Protein AF-A0AAD5LYF3-F1 (afdb_monomer_lite)

Organism: Parelaphostrongylus tenuis (NCBI:txid148309)

Foldseek 3Di:
DVVVVVVVVVVVCVVCVPVVVVVVVVVVVVVVVVCVPDDDDPDPCVVVDPCPDPVNVVVVVVCVVVVHPDDDDDDDDDDADPVNDDCPDPVNVVVVVVVVVVVVVVVVVVVVVVVVVD

Structure (mmCIF, N/CA/C/O backbone):
data_AF-A0AAD5LYF3-F1
#
_entry.id   AF-A0AAD5LYF3-F1
#
loop_
_atom_site.group_PDB
_atom_site.id
_atom_site.type_symbol
_atom_site.label_atom_id
_atom_site.label_alt_id
_atom_site.label_comp_id
_atom_site.label_asym_id
_atom_site.label_entity_id
_atom_site.label_seq_id
_atom_site.pdbx_PDB_ins_code
_atom_site.Cartn_x
_atom_site.Cartn_y
_atom_site.Cartn_z
_atom_site.occupancy
_atom_site.B_iso_or_equiv
_atom_site.auth_seq_id
_atom_site.auth_comp_id
_atom_site.auth_asym_id
_atom_site.auth_atom_id
_atom_site.pdbx_PDB_model_num
ATOM 1 N N . MET A 1 1 ? 9.803 -5.269 -47.826 1.00 72.12 1 MET A N 1
ATOM 2 C CA . MET A 1 1 ? 10.227 -4.329 -46.758 1.00 72.12 1 MET A CA 1
ATOM 3 C C . MET A 1 1 ? 10.424 -5.046 -45.430 1.00 72.12 1 MET A C 1
ATOM 5 O O . MET A 1 1 ? 11.556 -5.115 -44.981 1.00 72.12 1 MET A O 1
ATOM 9 N N . TRP A 1 2 ? 9.379 -5.605 -44.808 1.00 82.94 2 TRP A N 1
ATOM 10 C CA . TRP A 1 2 ? 9.535 -6.361 -43.552 1.00 82.94 2 TRP A CA 1
ATOM 11 C C . TRP A 1 2 ? 10.316 -7.669 -43.727 1.00 82.94 2 TRP A C 1
ATOM 13 O O . TRP A 1 2 ? 11.153 -7.989 -42.888 1.00 82.94 2 TRP A O 1
ATOM 23 N N . ASP A 1 3 ? 10.125 -8.363 -44.850 1.00 90.75 3 ASP A N 1
ATOM 24 C CA . ASP A 1 3 ? 10.869 -9.591 -45.164 1.00 90.75 3 ASP A CA 1
ATOM 25 C C . ASP A 1 3 ? 12.372 -9.330 -45.328 1.00 90.75 3 ASP A C 1
ATOM 27 O O . ASP A 1 3 ? 13.199 -10.096 -44.837 1.00 90.75 3 ASP A O 1
ATOM 31 N N . ASP A 1 4 ? 12.733 -8.198 -45.939 1.00 92.06 4 ASP A N 1
ATOM 32 C CA . ASP A 1 4 ? 14.126 -7.789 -46.141 1.00 92.06 4 ASP A CA 1
ATOM 33 C C . ASP A 1 4 ? 14.815 -7.459 -44.808 1.00 92.06 4 ASP A C 1
ATOM 35 O O . ASP A 1 4 ? 15.959 -7.856 -44.574 1.00 92.06 4 ASP A O 1
ATOM 39 N N . VAL A 1 5 ? 14.096 -6.782 -43.905 1.00 92.00 5 VAL A N 1
ATOM 40 C CA . VAL A 1 5 ? 14.571 -6.448 -42.553 1.00 92.00 5 VAL A CA 1
ATOM 41 C C . VAL A 1 5 ? 14.750 -7.713 -41.712 1.00 92.00 5 VAL A C 1
ATOM 43 O O . VAL A 1 5 ? 15.808 -7.909 -41.114 1.00 92.00 5 VAL A O 1
ATOM 46 N N . SER A 1 6 ? 13.76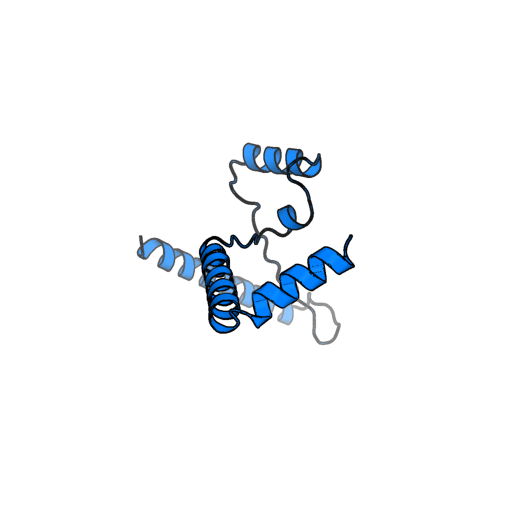7 -8.613 -41.708 1.00 91.88 6 SER A N 1
ATOM 47 C CA . SER A 1 6 ? 13.853 -9.888 -40.990 1.00 91.88 6 SER A CA 1
ATOM 48 C C . SER A 1 6 ? 14.979 -10.774 -41.528 1.00 91.88 6 SER A C 1
ATOM 50 O O . SER A 1 6 ? 15.745 -11.341 -40.748 1.00 91.88 6 SER A O 1
ATOM 52 N N . ALA A 1 7 ? 15.152 -10.845 -42.853 1.00 92.50 7 ALA A N 1
ATOM 53 C CA . ALA A 1 7 ? 16.235 -11.600 -43.482 1.00 92.50 7 ALA A CA 1
ATOM 54 C C . ALA A 1 7 ? 17.623 -11.017 -43.1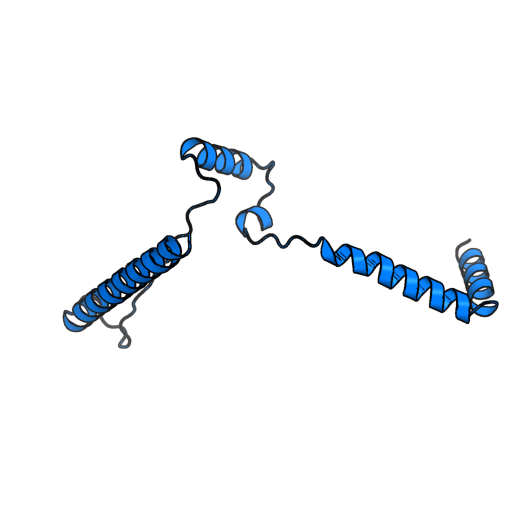73 1.00 92.50 7 ALA A C 1
ATOM 56 O O . ALA A 1 7 ? 18.609 -11.759 -43.12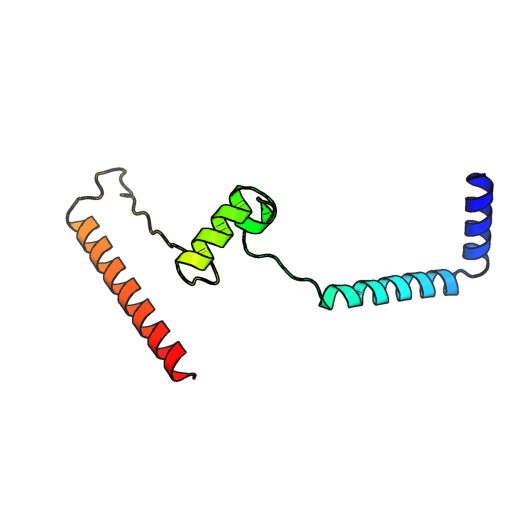0 1.00 92.50 7 ALA A O 1
ATOM 57 N N . PHE A 1 8 ? 17.721 -9.701 -42.978 1.00 92.56 8 PHE A N 1
ATOM 58 C CA . PHE A 1 8 ? 18.942 -9.044 -42.522 1.00 92.56 8 PHE A CA 1
ATOM 59 C C . PHE A 1 8 ? 19.245 -9.378 -41.054 1.00 92.56 8 PHE A C 1
ATOM 61 O O . PHE A 1 8 ? 20.349 -9.831 -40.752 1.00 92.56 8 PHE A O 1
ATOM 68 N N . ILE A 1 9 ? 18.263 -9.246 -40.157 1.00 90.56 9 ILE A N 1
ATOM 69 C CA . ILE A 1 9 ? 18.412 -9.572 -38.728 1.00 90.56 9 ILE A CA 1
ATOM 70 C C . ILE A 1 9 ? 18.801 -11.044 -38.547 1.00 90.56 9 ILE A C 1
ATOM 72 O O . ILE A 1 9 ? 19.754 -11.342 -37.829 1.00 90.56 9 ILE A O 1
ATOM 76 N N . ALA A 1 10 ? 18.128 -11.960 -39.250 1.00 90.88 10 ALA A N 1
ATOM 77 C CA . ALA A 1 10 ? 18.430 -13.388 -39.199 1.00 90.88 10 ALA A CA 1
ATOM 78 C C . ALA A 1 10 ? 19.880 -13.682 -39.609 1.00 90.88 10 ALA A C 1
ATOM 80 O O . ALA A 1 10 ? 20.560 -14.446 -38.929 1.00 90.88 10 ALA A O 1
ATOM 81 N N . ARG A 1 11 ? 20.383 -13.023 -40.665 1.00 92.56 11 ARG A N 1
ATOM 82 C CA . ARG A 1 11 ? 21.784 -13.147 -41.101 1.00 92.56 11 ARG A CA 1
ATOM 83 C C . ARG A 1 11 ? 22.776 -12.621 -40.065 1.00 92.56 11 ARG A C 1
ATOM 85 O O . ARG A 1 11 ? 23.839 -13.213 -39.893 1.00 92.56 11 ARG A O 1
ATOM 92 N N . VAL A 1 12 ? 22.452 -11.524 -39.383 1.00 90.81 12 VAL A N 1
ATOM 93 C CA . VAL A 1 12 ? 23.302 -10.954 -38.324 1.00 90.81 12 VAL A CA 1
ATOM 94 C C . VAL A 1 12 ? 23.367 -11.896 -37.121 1.00 90.81 12 VAL A C 1
ATOM 96 O O . VAL A 1 12 ? 24.462 -12.219 -36.659 1.00 90.81 12 VAL A O 1
ATOM 99 N N . VAL A 1 13 ? 22.216 -12.398 -36.670 1.00 93.50 13 VAL A N 1
ATOM 100 C CA . VAL A 1 13 ? 22.119 -13.327 -35.535 1.00 93.50 13 VAL A CA 1
ATOM 101 C C . VAL A 1 13 ? 22.797 -14.661 -35.850 1.00 93.50 13 VAL A C 1
ATOM 103 O O . VAL A 1 13 ? 23.553 -15.174 -35.030 1.00 93.50 13 VAL A O 1
ATOM 106 N N . SER A 1 14 ? 22.598 -15.210 -37.054 1.00 92.44 14 SER A N 1
ATOM 107 C CA . SER A 1 14 ? 23.213 -16.481 -37.450 1.00 92.44 14 SER A CA 1
ATOM 108 C C . SER A 1 14 ? 24.726 -16.377 -37.645 1.00 92.44 14 SER A C 1
ATOM 110 O O . SER A 1 14 ? 25.434 -17.363 -37.461 1.00 92.44 14 SER A O 1
ATOM 112 N N . ARG A 1 15 ? 25.242 -15.201 -38.034 1.00 94.88 15 ARG A N 1
ATOM 113 C CA . ARG A 1 15 ? 26.683 -14.980 -38.227 1.00 94.88 15 ARG A CA 1
ATOM 114 C C . ARG A 1 15 ? 27.432 -14.796 -36.907 1.00 94.88 15 ARG A C 1
ATOM 116 O O . ARG A 1 15 ? 28.600 -15.165 -36.835 1.00 94.88 15 ARG A O 1
ATOM 123 N N . PHE A 1 16 ? 26.776 -14.259 -35.876 1.00 93.31 16 PHE A N 1
ATOM 124 C CA . PHE A 1 16 ? 27.390 -13.994 -34.571 1.00 93.31 16 PHE A CA 1
ATOM 125 C C . PHE A 1 16 ? 26.501 -14.435 -33.390 1.00 93.31 16 PHE A C 1
ATOM 127 O O . PHE A 1 16 ? 26.161 -13.613 -32.536 1.00 93.31 16 PHE A O 1
ATOM 134 N N . PRO A 1 17 ? 26.160 -15.733 -33.278 1.00 91.25 17 PRO A N 1
ATOM 135 C CA . PRO A 1 17 ? 25.155 -16.205 -32.323 1.00 91.25 17 PRO A CA 1
ATOM 136 C C . PRO A 1 17 ? 25.530 -15.926 -30.862 1.00 91.25 17 PRO A C 1
ATOM 138 O O . PRO A 1 17 ? 24.695 -15.470 -30.084 1.00 91.25 17 PRO A O 1
ATOM 141 N N . GLY A 1 18 ? 26.799 -16.129 -30.489 1.00 94.00 18 GLY A N 1
ATOM 142 C CA . GLY A 1 18 ? 27.265 -15.875 -29.123 1.00 94.00 18 GLY A CA 1
ATOM 143 C C . GLY A 1 18 ? 27.188 -14.397 -28.726 1.00 94.00 18 GLY A C 1
ATOM 144 O O . GLY A 1 18 ? 26.757 -14.080 -27.619 1.00 94.00 18 GLY A O 1
ATOM 145 N N . LEU A 1 19 ? 27.552 -13.485 -29.637 1.00 92.94 19 LEU A N 1
ATOM 146 C CA . LEU A 1 19 ? 27.488 -12.041 -29.385 1.00 92.94 19 LEU A CA 1
ATOM 147 C C . LEU A 1 19 ? 26.041 -11.565 -29.268 1.00 92.94 19 LEU A C 1
ATOM 149 O O . LEU A 1 19 ? 25.737 -10.808 -28.353 1.00 92.94 19 LEU A O 1
ATOM 153 N N . SER A 1 20 ? 25.146 -12.039 -30.141 1.00 92.50 20 SER A N 1
ATOM 154 C CA . SER A 1 20 ? 23.722 -11.704 -30.068 1.00 92.50 20 SER A CA 1
ATOM 155 C C . SER A 1 20 ? 23.114 -12.110 -28.724 1.00 92.50 20 SER A C 1
ATOM 157 O O . SER A 1 20 ? 22.488 -11.278 -28.076 1.00 92.50 20 SER A O 1
ATOM 159 N N . ILE A 1 21 ? 23.371 -13.338 -28.257 1.00 93.62 21 ILE A N 1
ATOM 160 C CA . ILE A 1 21 ? 22.884 -13.812 -26.949 1.00 93.62 21 ILE A CA 1
ATOM 161 C C . ILE A 1 21 ? 23.482 -12.985 -25.806 1.00 93.62 21 ILE A C 1
ATOM 163 O O . ILE A 1 21 ? 22.764 -12.577 -24.894 1.00 93.62 21 ILE A O 1
ATOM 167 N N . SER A 1 22 ? 24.787 -12.711 -25.861 1.00 95.81 22 SER A N 1
ATOM 168 C CA . SER A 1 22 ? 25.489 -11.978 -24.802 1.00 95.81 22 SER A CA 1
ATOM 169 C C . SER A 1 22 ? 24.981 -10.544 -24.679 1.00 95.81 22 SER A C 1
ATOM 171 O O . S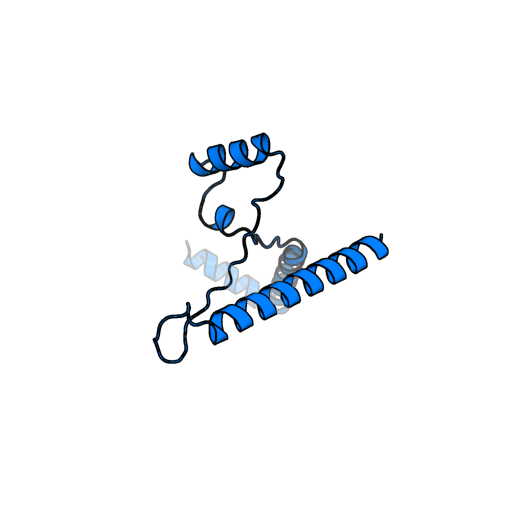ER A 1 22 ? 24.737 -10.074 -23.571 1.00 95.81 22 SER A O 1
ATOM 173 N N . ILE A 1 23 ? 24.763 -9.866 -25.810 1.00 95.69 23 ILE A N 1
ATOM 174 C CA . ILE A 1 23 ? 24.193 -8.518 -25.846 1.00 95.69 23 ILE A CA 1
ATOM 175 C C . ILE A 1 23 ? 22.767 -8.541 -25.303 1.00 95.69 23 ILE A C 1
ATOM 177 O O . ILE A 1 23 ? 22.459 -7.733 -24.437 1.00 95.69 23 ILE A O 1
ATOM 181 N N . SER A 1 24 ? 21.918 -9.480 -25.733 1.00 95.00 24 SER A N 1
ATOM 182 C CA . SER A 1 24 ? 20.549 -9.585 -25.217 1.00 95.00 24 SER A CA 1
ATOM 183 C C . SER A 1 24 ? 20.515 -9.801 -23.703 1.00 95.00 24 SER A C 1
ATOM 185 O O . SER A 1 24 ? 19.788 -9.095 -23.008 1.00 95.00 24 SER A O 1
ATOM 187 N N . LEU A 1 25 ? 21.336 -10.714 -23.175 1.00 96.50 25 LEU A N 1
ATOM 188 C CA . LEU A 1 25 ? 21.448 -10.951 -21.733 1.00 96.50 25 LEU A CA 1
ATOM 189 C C . LEU A 1 25 ? 21.944 -9.710 -20.992 1.00 96.50 25 LEU A C 1
ATOM 191 O O . LEU A 1 25 ? 21.379 -9.336 -19.967 1.00 96.50 25 LEU A O 1
ATOM 195 N N . PHE A 1 26 ? 22.971 -9.049 -21.522 1.00 97.00 26 PHE A N 1
ATOM 196 C CA . PHE A 1 26 ? 23.514 -7.833 -20.933 1.00 97.00 26 PHE A CA 1
ATOM 197 C C . PHE A 1 26 ? 22.480 -6.701 -20.919 1.00 97.00 26 PHE A C 1
ATOM 199 O O . PHE A 1 26 ? 22.306 -6.038 -19.900 1.00 97.00 26 PHE A O 1
ATOM 206 N N . THR A 1 27 ? 21.729 -6.524 -22.007 1.00 95.88 27 THR A N 1
ATOM 207 C CA . THR A 1 27 ? 20.616 -5.574 -22.079 1.00 95.88 27 THR A CA 1
ATOM 208 C C . THR A 1 27 ? 19.540 -5.913 -21.048 1.00 95.88 27 THR A C 1
ATOM 210 O O . THR A 1 27 ? 19.126 -5.028 -20.305 1.00 95.88 27 THR A O 1
ATOM 213 N N . CYS A 1 28 ? 19.138 -7.180 -20.918 1.00 96.25 28 CYS A N 1
ATOM 214 C CA . CYS A 1 28 ? 18.189 -7.599 -19.885 1.00 96.25 28 CYS A CA 1
ATOM 215 C C . CYS A 1 28 ? 18.690 -7.286 -18.467 1.00 96.25 28 CYS A C 1
ATOM 217 O O . CYS A 1 28 ? 17.919 -6.777 -17.657 1.00 96.25 28 CYS A O 1
ATOM 219 N N . LEU A 1 29 ? 19.968 -7.536 -18.168 1.00 95.62 29 LEU A N 1
ATOM 220 C CA . LEU A 1 29 ? 20.561 -7.225 -16.863 1.00 95.62 29 LEU A CA 1
ATOM 221 C C . LEU A 1 29 ? 20.598 -5.718 -16.589 1.00 95.62 29 LEU A C 1
ATOM 223 O O . LEU A 1 29 ? 20.241 -5.290 -15.493 1.00 95.62 29 LEU A O 1
ATOM 227 N N . LEU A 1 30 ? 20.973 -4.910 -17.584 1.00 95.50 30 LEU A N 1
ATOM 228 C CA . LEU A 1 30 ? 20.961 -3.452 -17.467 1.00 95.50 30 LEU A CA 1
ATOM 229 C C . LEU A 1 30 ? 19.552 -2.911 -17.204 1.00 95.50 30 LEU A C 1
ATOM 231 O O . LEU A 1 30 ? 19.377 -2.088 -16.308 1.00 95.50 30 LEU A O 1
ATOM 235 N N . LEU A 1 31 ? 18.537 -3.389 -17.932 1.00 94.50 31 LEU A N 1
ATOM 236 C CA . LEU A 1 31 ? 17.148 -2.999 -17.670 1.00 94.50 31 LEU A CA 1
ATOM 237 C C . LEU A 1 31 ? 16.674 -3.504 -16.301 1.00 94.50 31 LEU A C 1
ATOM 239 O O . LEU A 1 31 ? 15.963 -2.788 -15.598 1.00 94.50 31 LEU A O 1
ATOM 243 N N . SER A 1 32 ? 17.109 -4.698 -15.889 1.00 94.88 32 SER A N 1
ATOM 244 C CA . SER A 1 32 ? 16.790 -5.250 -14.574 1.00 94.88 32 SER A CA 1
ATOM 245 C C . SER A 1 32 ? 17.373 -4.421 -13.430 1.00 94.88 32 SER A C 1
ATOM 247 O O . SER A 1 32 ? 16.762 -4.362 -12.369 1.00 94.88 32 SER A O 1
ATOM 249 N N . ALA A 1 33 ? 18.513 -3.751 -13.619 1.00 93.31 33 ALA A N 1
ATOM 250 C CA . ALA A 1 33 ? 19.055 -2.837 -12.612 1.00 93.31 33 ALA A CA 1
ATOM 251 C C . ALA A 1 33 ? 18.102 -1.659 -12.331 1.00 93.31 33 ALA A C 1
ATOM 253 O O . ALA A 1 33 ? 18.027 -1.175 -11.203 1.00 93.31 33 ALA A O 1
ATOM 254 N N . GLY A 1 34 ? 17.303 -1.251 -13.325 1.00 90.19 34 GLY A N 1
ATOM 255 C CA . GLY A 1 34 ? 16.259 -0.239 -13.167 1.00 90.19 34 GLY A CA 1
ATOM 256 C C . GLY A 1 34 ? 15.153 -0.634 -12.182 1.00 90.19 34 GLY A C 1
ATOM 257 O O . GLY A 1 34 ? 14.533 0.250 -11.591 1.00 90.19 34 GLY A O 1
ATOM 258 N N . LEU A 1 35 ? 14.950 -1.936 -11.923 1.00 91.81 35 LEU A N 1
ATOM 259 C CA . LEU A 1 35 ? 13.975 -2.393 -10.925 1.00 91.81 35 LEU A CA 1
ATOM 260 C C . LEU A 1 35 ? 14.341 -1.960 -9.500 1.00 91.81 35 LEU A C 1
ATOM 262 O O . LEU A 1 35 ? 13.460 -1.895 -8.646 1.00 91.81 35 LEU A O 1
ATOM 266 N N . HIS A 1 36 ? 15.604 -1.607 -9.238 1.00 90.12 36 HIS A N 1
ATOM 267 C CA . HIS A 1 36 ? 16.008 -1.058 -7.944 1.00 90.12 36 HIS A CA 1
ATOM 268 C C . HIS A 1 36 ? 15.264 0.246 -7.605 1.00 90.12 36 HIS A C 1
ATOM 270 O O . HIS A 1 36 ? 15.098 0.572 -6.434 1.00 90.12 36 HIS A O 1
ATOM 276 N N . ASN A 1 37 ? 14.795 0.994 -8.611 1.00 90.44 37 ASN A N 1
ATOM 277 C CA . ASN A 1 37 ? 14.075 2.253 -8.413 1.00 90.44 37 ASN A CA 1
ATOM 278 C C . ASN A 1 37 ? 12.544 2.106 -8.501 1.00 90.44 37 ASN A C 1
ATOM 280 O O . ASN A 1 37 ? 11.828 3.083 -8.743 1.00 90.44 37 ASN A O 1
ATOM 284 N N . VAL A 1 38 ? 12.021 0.887 -8.348 1.00 91.00 38 VAL A N 1
ATOM 285 C CA . VAL A 1 38 ? 10.574 0.650 -8.359 1.00 91.00 38 VAL A CA 1
ATOM 286 C C . VAL A 1 38 ? 9.957 1.213 -7.085 1.00 91.00 38 VAL A C 1
ATOM 288 O O . VAL A 1 38 ? 10.278 0.797 -5.975 1.00 91.00 38 VAL A O 1
ATOM 291 N N . HIS A 1 39 ? 9.036 2.153 -7.270 1.00 88.62 39 HIS A N 1
ATOM 292 C CA . HIS A 1 39 ? 8.230 2.717 -6.199 1.00 88.62 39 HIS A CA 1
ATOM 293 C C . HIS A 1 39 ? 6.864 2.036 -6.200 1.00 88.62 39 HIS A C 1
ATOM 295 O O . HIS A 1 39 ? 6.126 2.104 -7.183 1.00 88.62 39 HIS A O 1
ATOM 301 N N . PHE A 1 40 ? 6.531 1.373 -5.096 1.00 87.38 40 PHE A N 1
ATOM 302 C CA . PHE A 1 40 ? 5.207 0.796 -4.899 1.00 87.38 40 PHE A CA 1
ATOM 303 C C . PHE A 1 40 ? 4.277 1.857 -4.316 1.00 87.38 40 PHE A C 1
ATOM 305 O O . PHE A 1 40 ? 4.460 2.289 -3.178 1.00 87.38 40 PHE A O 1
ATOM 312 N N . GLU A 1 41 ? 3.274 2.265 -5.088 1.00 84.62 41 GLU A N 1
ATOM 313 C CA . GLU A 1 41 ? 2.194 3.108 -4.582 1.00 84.62 41 GLU A CA 1
ATOM 314 C C . GLU A 1 41 ? 1.277 2.257 -3.695 1.00 84.62 41 GLU A C 1
ATOM 316 O O . GLU A 1 41 ? 0.693 1.271 -4.141 1.00 84.62 41 GLU A O 1
ATOM 321 N N . GLN A 1 42 ? 1.197 2.612 -2.413 1.00 82.44 42 GLN A N 1
ATOM 322 C CA . GLN A 1 42 ? 0.383 1.900 -1.423 1.00 82.44 42 GLN A CA 1
ATOM 323 C C . GLN A 1 42 ? -0.942 2.616 -1.147 1.00 82.44 42 GLN A C 1
ATOM 325 O O . GLN A 1 42 ? -1.821 2.052 -0.490 1.00 82.44 42 GLN A O 1
ATOM 330 N N . ASP A 1 43 ? -1.102 3.854 -1.621 1.00 79.94 43 ASP A N 1
ATOM 331 C CA . ASP A 1 43 ? -2.354 4.576 -1.485 1.00 79.94 43 ASP A CA 1
ATOM 332 C C . ASP A 1 43 ? -3.331 4.151 -2.587 1.00 79.94 43 ASP A C 1
ATOM 334 O O . ASP A 1 43 ? -3.205 4.503 -3.766 1.00 79.94 43 ASP A O 1
ATOM 338 N N . ILE A 1 44 ? -4.361 3.409 -2.178 1.00 83.88 44 ILE A N 1
ATOM 339 C CA . ILE A 1 44 ? -5.465 3.029 -3.061 1.00 83.88 44 ILE A CA 1
ATOM 340 C C . ILE A 1 44 ? -6.108 4.260 -3.717 1.00 83.88 44 ILE A C 1
ATOM 342 O O . ILE A 1 44 ? -6.499 4.193 -4.876 1.00 83.88 44 ILE A O 1
ATOM 346 N N . ARG A 1 45 ? -6.172 5.413 -3.036 1.00 80.56 45 ARG A N 1
ATOM 347 C CA . ARG A 1 45 ? -6.821 6.622 -3.568 1.00 80.56 45 ARG A CA 1
ATOM 348 C C . ARG A 1 45 ? -6.074 7.155 -4.784 1.00 80.56 45 ARG A C 1
ATOM 350 O O . ARG A 1 45 ? -6.704 7.483 -5.781 1.00 80.56 45 ARG A O 1
ATOM 357 N N . LYS A 1 46 ? -4.740 7.159 -4.729 1.00 82.75 46 LYS A N 1
ATOM 358 C CA . LYS A 1 46 ? -3.881 7.552 -5.856 1.00 82.75 46 LYS A CA 1
ATOM 359 C C . LYS A 1 46 ? -3.911 6.548 -7.004 1.00 82.75 46 LYS A C 1
ATOM 361 O O . LYS A 1 46 ? -3.689 6.921 -8.149 1.00 82.75 46 LYS A O 1
ATOM 366 N N . SER A 1 47 ? -4.193 5.283 -6.698 1.00 85.44 47 SER A N 1
ATOM 367 C CA . SER A 1 47 ? -4.287 4.220 -7.704 1.00 85.44 47 SER A CA 1
ATOM 368 C C . SER A 1 47 ? -5.577 4.306 -8.529 1.00 85.44 47 SER A C 1
ATOM 370 O O . SER A 1 47 ? -5.584 3.912 -9.691 1.00 85.44 47 SER A O 1
ATOM 372 N N . PHE A 1 48 ? -6.664 4.815 -7.938 1.00 86.38 48 PHE A N 1
ATOM 373 C CA . PHE A 1 48 ? -7.987 4.865 -8.572 1.00 86.38 48 PHE A CA 1
ATOM 374 C C . PHE A 1 48 ? -8.432 6.264 -9.017 1.00 86.38 48 PHE A C 1
ATOM 376 O O . PHE A 1 48 ? -9.358 6.364 -9.822 1.00 86.38 48 PHE A O 1
ATOM 383 N N . SER A 1 49 ? -7.776 7.329 -8.548 1.00 86.50 49 SER A N 1
ATOM 384 C CA . SER A 1 49 ? -8.099 8.710 -8.913 1.00 86.50 49 SER A CA 1
ATOM 385 C C . SER A 1 49 ? -6.840 9.485 -9.319 1.00 86.50 49 SER A C 1
ATOM 387 O O . SER A 1 49 ? -5.911 9.589 -8.517 1.00 86.50 49 SER A O 1
ATOM 389 N N . PRO A 1 50 ? -6.808 10.088 -10.523 1.00 86.88 50 PRO A N 1
ATOM 390 C CA . PRO A 1 50 ? -5.722 10.973 -10.931 1.00 86.88 50 PRO A CA 1
ATOM 391 C C . PRO A 1 50 ? -5.579 12.186 -10.001 1.00 86.88 50 PRO A C 1
ATOM 393 O O . PRO A 1 50 ? -6.579 12.747 -9.540 1.00 86.88 50 PRO A O 1
ATOM 396 N N . ASN A 1 51 ? -4.343 12.628 -9.759 1.00 85.19 51 ASN A N 1
ATOM 397 C CA . ASN A 1 51 ? -4.066 13.785 -8.895 1.00 85.19 51 ASN A CA 1
ATOM 398 C C . ASN A 1 51 ? -4.600 15.109 -9.472 1.00 85.19 51 ASN A C 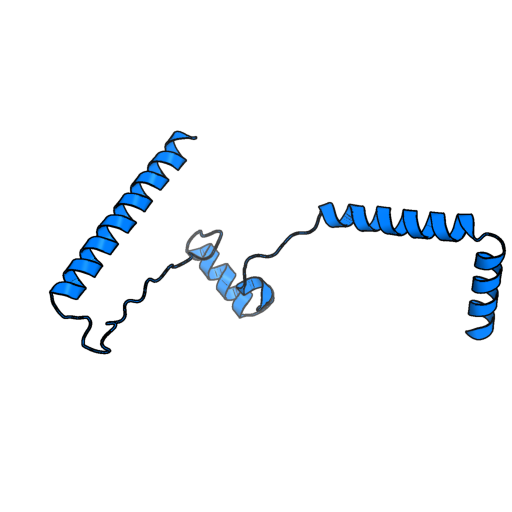1
ATOM 400 O O . ASN A 1 51 ? -4.890 16.030 -8.718 1.00 85.19 51 ASN A O 1
ATOM 404 N N . ASP A 1 52 ? -4.745 15.197 -10.793 1.00 90.12 52 ASP A N 1
ATOM 405 C CA . ASP A 1 52 ? -5.267 16.353 -11.530 1.00 90.12 52 ASP A CA 1
ATOM 406 C C . ASP A 1 52 ? -6.802 16.351 -11.672 1.00 90.12 52 ASP A C 1
ATOM 408 O O . ASP A 1 52 ? -7.381 17.246 -12.287 1.00 90.12 52 ASP A O 1
ATOM 412 N N . SER A 1 53 ? -7.484 15.367 -11.083 1.00 90.81 53 SER A N 1
ATOM 413 C CA . SER A 1 53 ? -8.946 15.329 -11.030 1.00 90.81 53 SER A CA 1
ATOM 414 C C . SER A 1 53 ? -9.518 16.336 -10.023 1.00 90.81 53 SER A C 1
ATOM 416 O O . SER A 1 53 ? -8.850 16.742 -9.071 1.00 90.81 53 SER A O 1
ATOM 418 N N . VAL A 1 54 ? -10.809 16.666 -10.163 1.00 92.81 54 VAL A N 1
ATOM 419 C CA . VAL A 1 54 ? -11.548 17.480 -9.172 1.00 92.81 54 VAL A CA 1
ATOM 420 C C . VAL A 1 54 ? -11.440 16.866 -7.770 1.00 92.81 54 VAL A C 1
ATOM 422 O O . VAL A 1 54 ? -11.128 17.563 -6.808 1.00 92.81 54 VAL A O 1
ATOM 425 N N . SER A 1 55 ? -11.581 15.541 -7.663 1.00 89.06 55 SER A N 1
ATOM 426 C CA . SER A 1 55 ? -11.400 14.815 -6.400 1.00 89.06 55 SER A CA 1
ATOM 427 C C . SER A 1 55 ? -9.971 14.880 -5.853 1.00 89.06 55 SER A C 1
ATOM 429 O O . SER A 1 55 ? -9.783 14.871 -4.636 1.00 89.06 55 SER A O 1
ATOM 431 N N . GLY A 1 56 ? -8.962 14.946 -6.728 1.00 90.88 56 GLY A N 1
ATOM 432 C CA . GLY A 1 56 ? -7.559 15.117 -6.348 1.00 90.88 56 GLY A CA 1
ATOM 433 C C . GLY A 1 56 ? -7.307 16.499 -5.750 1.00 90.88 56 GLY A C 1
ATOM 434 O O . GLY A 1 56 ? -6.739 16.605 -4.662 1.00 90.88 56 GLY A O 1
ATOM 435 N N . TYR A 1 57 ? -7.835 17.542 -6.395 1.00 93.06 57 TYR A N 1
ATOM 436 C CA . TYR A 1 57 ? -7.788 18.913 -5.886 1.00 93.06 57 TYR A CA 1
ATOM 437 C C . TYR A 1 57 ? -8.456 19.044 -4.508 1.00 93.06 57 TYR A C 1
ATOM 439 O O . TYR A 1 57 ? -7.855 19.577 -3.574 1.00 93.06 57 TYR A O 1
ATOM 447 N N . GLU A 1 58 ? -9.675 18.521 -4.348 1.00 93.00 58 GLU A N 1
ATOM 448 C CA . GLU A 1 58 ? -10.393 18.551 -3.067 1.00 93.00 58 GLU A CA 1
ATOM 449 C C . GLU A 1 58 ? -9.647 17.778 -1.972 1.00 93.00 58 GLU A C 1
ATOM 451 O O . GLU A 1 58 ? -9.521 18.255 -0.843 1.00 93.00 58 GLU A O 1
ATOM 456 N N . SER A 1 59 ? -9.096 16.611 -2.316 1.00 91.19 59 SER A N 1
ATOM 457 C CA . SER A 1 59 ? -8.283 15.796 -1.408 1.00 91.19 59 SER A CA 1
ATOM 458 C C . SER A 1 59 ? -7.045 16.546 -0.924 1.00 91.19 59 SER A C 1
ATOM 460 O O . SER A 1 59 ? -6.737 16.524 0.268 1.00 91.19 59 SER A O 1
ATOM 462 N N . GLN A 1 60 ? -6.355 17.250 -1.823 1.00 91.38 60 GLN A N 1
ATOM 463 C CA . GLN A 1 60 ? -5.199 18.064 -1.467 1.00 91.38 60 GLN A CA 1
ATOM 464 C C . GLN A 1 60 ? -5.600 19.228 -0.553 1.00 91.38 60 GLN A C 1
ATOM 466 O O . GLN A 1 60 ? -4.958 19.447 0.472 1.00 91.38 60 GLN A O 1
ATOM 471 N N . LYS A 1 61 ? -6.695 19.931 -0.867 1.00 94.38 61 LYS A N 1
ATOM 472 C CA . LYS A 1 61 ? -7.204 21.028 -0.031 1.00 94.38 61 LYS A CA 1
ATOM 473 C C . LYS A 1 61 ? -7.606 20.567 1.364 1.00 94.38 61 LYS A C 1
ATOM 475 O O . LYS A 1 61 ? -7.325 21.264 2.335 1.00 94.38 61 LYS A O 1
ATOM 480 N N . TYR A 1 62 ? -8.213 19.388 1.475 1.00 92.44 62 TYR A N 1
ATOM 481 C CA . TYR A 1 62 ? -8.531 18.771 2.759 1.00 92.44 62 TYR A CA 1
ATOM 482 C C . TYR A 1 62 ? -7.266 18.522 3.592 1.00 92.44 62 TYR A C 1
ATOM 484 O O . TYR A 1 62 ? -7.208 18.899 4.761 1.00 92.44 62 TYR A O 1
ATOM 492 N N . LEU A 1 63 ? -6.239 17.918 2.990 1.00 92.75 63 LEU A N 1
ATOM 493 C CA . LEU A 1 63 ? -4.974 17.634 3.670 1.00 92.75 63 LEU A CA 1
ATOM 494 C C . LEU A 1 63 ? -4.251 18.920 4.099 1.00 92.75 63 LEU A C 1
ATOM 496 O O . LEU A 1 63 ? -3.809 19.010 5.242 1.00 92.75 63 LEU A O 1
ATOM 500 N N . GLU A 1 64 ? -4.207 19.935 3.231 1.00 94.81 64 GLU A N 1
ATOM 501 C CA . GLU A 1 64 ? -3.649 21.259 3.542 1.00 94.81 64 GLU A CA 1
ATOM 502 C C . GLU A 1 64 ? -4.386 21.924 4.712 1.00 94.81 64 GLU A C 1
ATOM 504 O O . GLU A 1 64 ? -3.751 22.409 5.647 1.00 94.81 64 GLU A O 1
ATOM 509 N N . PHE A 1 65 ? -5.722 21.911 4.694 1.00 96.00 65 PHE A N 1
ATOM 510 C CA . PHE A 1 65 ? -6.544 22.539 5.729 1.00 96.00 65 PHE A CA 1
ATOM 511 C C . PHE A 1 65 ? -6.321 21.922 7.117 1.00 96.00 65 PHE A C 1
ATOM 513 O O . PHE A 1 65 ? -6.246 22.644 8.109 1.00 96.00 65 PHE A O 1
ATOM 520 N N . TYR A 1 66 ? -6.184 20.595 7.194 1.00 94.38 66 TYR A N 1
ATOM 521 C CA . TYR A 1 66 ? -5.945 19.882 8.453 1.00 94.38 66 TYR A CA 1
ATOM 522 C C . TYR A 1 66 ? -4.456 19.704 8.796 1.00 94.38 66 TYR A C 1
ATOM 524 O O . TYR A 1 66 ? -4.146 19.065 9.802 1.00 94.38 66 TYR A O 1
ATOM 532 N N . ASN A 1 67 ? -3.540 20.257 7.991 1.00 93.88 67 ASN A N 1
ATOM 533 C CA . ASN A 1 67 ? -2.091 20.069 8.114 1.00 93.88 67 ASN A CA 1
ATOM 534 C C . ASN A 1 67 ? -1.683 18.581 8.194 1.00 93.88 67 ASN A C 1
ATOM 536 O O . ASN A 1 67 ? -0.894 18.162 9.043 1.00 93.88 67 ASN A O 1
ATOM 540 N N . LEU A 1 68 ? -2.271 17.766 7.319 1.00 89.81 68 LEU A N 1
ATOM 541 C CA . LEU A 1 68 ? -2.040 16.329 7.229 1.00 89.81 68 LEU A CA 1
ATOM 542 C C . LEU A 1 68 ? -1.190 16.010 6.000 1.00 89.81 68 LEU A C 1
ATOM 544 O O . LEU A 1 68 ? -1.437 16.513 4.911 1.00 89.81 68 LEU A O 1
ATOM 548 N N . THR A 1 69 ? -0.220 15.113 6.150 1.00 85.62 69 THR A N 1
ATOM 549 C CA . THR A 1 69 ? 0.570 14.597 5.018 1.00 85.62 69 THR A CA 1
ATOM 550 C C . THR A 1 69 ? -0.078 13.381 4.359 1.00 85.62 69 THR A C 1
ATOM 552 O O . THR A 1 69 ? 0.189 13.082 3.198 1.00 85.62 69 THR A O 1
ATOM 555 N N . VAL A 1 70 ? -0.940 12.677 5.096 1.00 84.56 70 VAL A N 1
ATOM 556 C CA . VAL A 1 70 ? -1.663 11.481 4.658 1.00 84.56 70 VAL A CA 1
ATOM 557 C C . VAL A 1 70 ? -3.061 11.464 5.260 1.00 84.56 70 VAL A C 1
ATOM 559 O O . VAL A 1 70 ? -3.293 11.989 6.350 1.00 84.56 70 VAL A O 1
ATOM 562 N N . PHE A 1 71 ? -3.996 10.809 4.575 1.00 84.31 71 PHE A N 1
ATOM 563 C CA . PHE A 1 71 ? -5.323 10.594 5.134 1.00 84.31 71 PHE A CA 1
ATOM 564 C C . PHE A 1 71 ? -5.247 9.726 6.399 1.00 84.31 71 PHE A C 1
ATOM 566 O O . PHE A 1 71 ? -4.551 8.703 6.403 1.00 84.31 71 PHE A O 1
ATOM 573 N N . PRO A 1 72 ? -5.987 10.081 7.464 1.00 82.25 72 PRO A N 1
ATOM 574 C CA . PRO A 1 72 ? -6.030 9.276 8.670 1.00 82.25 72 PRO A CA 1
ATOM 575 C C . PRO A 1 72 ? -6.643 7.916 8.338 1.00 82.25 72 PRO A C 1
ATOM 577 O O . PRO A 1 72 ? -7.769 7.817 7.840 1.00 82.25 72 PRO A O 1
ATOM 580 N N . ARG A 1 73 ? -5.891 6.849 8.612 1.00 80.56 73 ARG A N 1
ATOM 581 C CA . ARG A 1 73 ? -6.380 5.478 8.459 1.00 80.56 73 ARG A CA 1
ATOM 582 C C . ARG A 1 73 ? -7.287 5.168 9.639 1.00 80.56 73 ARG A C 1
ATOM 584 O O . ARG A 1 73 ? -6.879 5.312 10.788 1.00 80.56 73 ARG A O 1
ATOM 591 N N . ARG A 1 74 ? -8.516 4.745 9.356 1.00 80.38 74 ARG A N 1
ATOM 592 C CA . ARG A 1 74 ? -9.459 4.287 10.378 1.00 80.38 74 ARG A CA 1
ATOM 593 C C . ARG A 1 74 ? -9.510 2.769 10.342 1.00 80.38 74 ARG A C 1
ATOM 595 O O . ARG A 1 74 ? -9.748 2.192 9.285 1.00 80.38 74 ARG A O 1
ATOM 602 N N . ALA A 1 75 ? -9.272 2.148 11.488 1.00 82.06 75 ALA A N 1
ATOM 603 C CA . ALA A 1 75 ? -9.547 0.737 11.694 1.00 82.06 75 ALA A CA 1
ATOM 604 C C . ALA A 1 75 ? -10.914 0.612 12.371 1.00 82.06 75 ALA A C 1
ATOM 606 O O . ALA A 1 75 ? -11.227 1.381 13.278 1.00 82.06 75 ALA A O 1
ATOM 607 N N . PHE A 1 76 ? -11.716 -0.348 11.922 1.00 85.81 76 PHE A N 1
ATOM 608 C CA . PHE A 1 76 ? -13.001 -0.671 12.530 1.00 85.81 76 PHE A CA 1
ATOM 609 C C . PHE A 1 76 ? -13.001 -2.148 12.902 1.00 85.81 76 PHE A C 1
ATOM 611 O O . PHE A 1 76 ? -12.525 -2.981 12.131 1.00 85.81 76 PHE A O 1
ATOM 618 N N . VAL A 1 77 ? -13.547 -2.461 14.074 1.00 87.56 77 VAL A N 1
ATOM 619 C CA . VAL A 1 77 ? -13.827 -3.832 14.501 1.00 87.56 77 VAL A CA 1
ATOM 620 C C . VAL A 1 77 ? -15.338 -3.975 14.550 1.00 87.56 77 VAL A C 1
ATOM 622 O O . VAL A 1 77 ? -16.019 -3.169 15.180 1.00 87.56 77 VAL A O 1
ATOM 625 N N . VAL A 1 78 ? -15.863 -4.966 13.835 1.00 90.69 78 VAL A N 1
ATOM 626 C CA . VAL A 1 78 ? -17.301 -5.224 13.747 1.00 90.69 78 VAL A CA 1
ATOM 627 C C . VAL A 1 78 ? -17.585 -6.535 14.464 1.00 90.69 78 VAL A C 1
ATOM 629 O O . VAL A 1 78 ? -17.004 -7.564 14.121 1.00 90.69 78 VAL A O 1
ATOM 632 N N . PHE A 1 79 ? -18.469 -6.490 15.459 1.00 90.88 79 PHE A N 1
ATOM 633 C CA . PHE A 1 79 ? -18.886 -7.658 16.230 1.00 90.88 79 PHE A CA 1
ATOM 634 C C . PHE A 1 79 ? -20.234 -8.172 15.733 1.00 90.88 79 PHE A C 1
ATOM 636 O O . PHE A 1 79 ? -21.125 -7.392 15.400 1.00 90.88 79 PHE A O 1
ATOM 643 N N . LEU A 1 80 ? -20.379 -9.495 15.707 1.00 92.75 80 LEU A N 1
ATOM 644 C CA . LEU A 1 80 ? -21.616 -10.183 15.357 1.00 92.75 80 LEU A CA 1
ATOM 645 C C . LEU A 1 80 ? -21.867 -11.293 16.378 1.00 92.75 80 LEU A C 1
ATOM 647 O O . LEU A 1 80 ? -20.950 -12.047 16.710 1.00 92.75 80 LEU A O 1
ATOM 651 N N . ALA A 1 81 ? -23.109 -11.417 16.846 1.00 93.12 81 ALA A N 1
ATOM 652 C CA . ALA A 1 81 ? -23.502 -12.519 17.711 1.00 93.12 81 ALA A CA 1
ATOM 653 C C . ALA A 1 81 ? -23.518 -13.824 16.899 1.00 93.12 81 ALA A C 1
ATOM 655 O O . ALA A 1 81 ? -24.179 -13.926 15.864 1.00 93.12 81 ALA A O 1
ATOM 656 N N . LYS A 1 82 ? -22.763 -14.833 17.347 1.00 89.75 82 LYS A N 1
ATOM 657 C CA . LYS A 1 82 ? -22.583 -16.102 16.615 1.00 89.75 82 LYS A CA 1
ATOM 658 C C . LYS A 1 82 ? -23.892 -16.872 16.418 1.00 89.75 82 LYS A C 1
ATOM 660 O O . LYS A 1 82 ? -24.036 -17.604 15.445 1.00 89.75 82 LYS A O 1
ATOM 665 N N . ASP A 1 83 ? -24.819 -16.726 17.353 1.00 92.00 83 ASP A N 1
ATOM 666 C CA . ASP A 1 83 ? -26.145 -17.338 17.318 1.00 92.00 83 ASP A CA 1
ATOM 667 C C . ASP A 1 83 ? -27.140 -16.564 16.433 1.00 92.00 83 ASP A C 1
ATOM 669 O O . ASP A 1 83 ? -28.299 -16.959 16.335 1.00 92.00 83 ASP A O 1
ATOM 673 N N . GLY A 1 84 ? -26.708 -15.468 15.796 1.00 89.12 84 GLY A N 1
ATOM 674 C CA . GLY A 1 84 ? -27.576 -14.573 15.031 1.00 89.12 84 GLY A CA 1
ATOM 675 C C . GLY A 1 84 ? -28.539 -13.763 15.904 1.00 89.12 84 GLY A C 1
ATOM 676 O O . GLY A 1 84 ? -29.473 -13.162 15.377 1.00 89.12 84 GLY A O 1
ATOM 677 N N . GLY A 1 85 ? -28.343 -13.774 17.226 1.00 90.19 85 GLY A N 1
ATOM 678 C CA . GLY A 1 85 ? -29.133 -13.018 18.185 1.00 90.19 85 GLY A CA 1
ATOM 679 C C . GLY A 1 85 ? -28.711 -11.552 18.299 1.00 90.19 85 GLY A C 1
ATOM 680 O O . GLY A 1 85 ? -27.908 -11.035 17.525 1.00 90.19 85 GLY A O 1
ATOM 681 N N . ASP A 1 86 ? -29.266 -10.874 19.302 1.00 91.25 86 ASP A N 1
ATOM 682 C CA . ASP A 1 86 ? -28.909 -9.490 19.612 1.00 91.25 86 ASP A CA 1
ATOM 683 C C . ASP A 1 86 ? -27.524 -9.411 20.276 1.00 91.25 86 ASP A C 1
ATOM 685 O O . ASP A 1 86 ? -27.254 -10.090 21.271 1.00 91.25 86 ASP A O 1
ATOM 689 N N . ILE A 1 87 ? -26.656 -8.554 19.739 1.00 92.56 87 ILE A N 1
ATOM 690 C CA . ILE A 1 87 ? -25.316 -8.287 20.270 1.00 92.56 87 ILE A CA 1
ATOM 691 C C . ILE A 1 87 ? -25.353 -7.470 21.571 1.00 92.56 87 ILE A C 1
ATOM 693 O O . ILE A 1 87 ? -24.377 -7.457 22.312 1.00 92.56 87 ILE A O 1
ATOM 697 N N . LEU A 1 88 ? -26.476 -6.816 21.882 1.00 92.44 88 LEU A N 1
ATOM 698 C CA . LEU A 1 88 ? -26.628 -5.952 23.057 1.00 92.44 88 LEU A CA 1
ATOM 699 C C . LEU A 1 88 ? -26.884 -6.713 24.369 1.00 92.44 88 LEU A C 1
ATOM 701 O O . LEU A 1 88 ? -27.121 -6.095 25.408 1.00 92.44 88 LEU A O 1
ATOM 705 N N . ARG A 1 89 ? -26.837 -8.050 24.353 1.00 93.62 89 ARG A N 1
ATOM 706 C CA . ARG A 1 89 ? -26.894 -8.862 25.578 1.00 93.62 89 ARG A CA 1
ATOM 707 C C . ARG A 1 89 ? -25.691 -8.547 26.468 1.00 93.62 89 ARG A C 1
ATOM 709 O O . ARG A 1 89 ? -24.579 -8.385 25.970 1.00 93.62 89 ARG A O 1
ATOM 716 N N . LEU A 1 90 ? -25.917 -8.520 27.781 1.00 93.56 90 LEU A N 1
ATOM 717 C CA . LEU A 1 90 ? -24.909 -8.127 28.774 1.00 93.56 90 LEU A CA 1
ATOM 718 C C . LEU A 1 90 ? -23.594 -8.902 28.625 1.00 93.56 90 LEU A C 1
ATOM 720 O O . LEU A 1 90 ? -22.545 -8.279 28.523 1.00 93.56 90 LEU A O 1
ATOM 724 N N . ASP A 1 91 ? -23.657 -10.228 28.488 1.00 92.38 91 ASP A N 1
ATOM 725 C CA . ASP A 1 91 ? -22.455 -11.063 28.360 1.00 92.38 91 ASP A CA 1
ATOM 726 C C . ASP A 1 91 ? -21.605 -10.699 27.126 1.00 92.38 91 ASP A C 1
ATOM 728 O O . ASP A 1 91 ? -20.375 -10.715 27.174 1.00 92.38 91 ASP A O 1
ATOM 732 N N . HIS A 1 92 ? -22.253 -10.346 26.011 1.00 93.06 92 HIS A N 1
ATOM 733 C CA . HIS A 1 92 ? -21.570 -9.920 24.787 1.00 93.06 92 HIS A CA 1
ATOM 734 C C . HIS A 1 92 ? -21.007 -8.505 24.923 1.00 93.06 92 HIS A C 1
ATOM 736 O O . HIS A 1 92 ? -19.896 -8.234 24.467 1.00 93.06 92 HIS A O 1
ATOM 742 N N . LEU A 1 93 ? -21.746 -7.609 25.579 1.00 93.06 93 LEU A N 1
ATOM 743 C CA . LEU A 1 93 ? -21.296 -6.247 25.840 1.00 93.06 93 LEU A CA 1
ATOM 744 C C . LEU A 1 93 ? -20.058 -6.231 26.748 1.00 93.06 93 LEU A C 1
ATOM 746 O O . LEU A 1 93 ? -19.094 -5.522 26.457 1.00 93.06 93 LEU A O 1
ATOM 750 N N . ASP A 1 94 ? -20.050 -7.053 27.796 1.00 94.50 94 ASP A N 1
ATOM 751 C CA . ASP A 1 94 ? -18.911 -7.205 28.703 1.00 94.50 94 ASP A CA 1
ATOM 752 C C . ASP A 1 94 ? -17.665 -7.706 27.963 1.00 94.50 94 ASP A C 1
ATOM 754 O O . ASP A 1 94 ? -16.548 -7.237 28.209 1.00 94.50 94 ASP A O 1
ATOM 758 N N . GLU A 1 95 ? -17.841 -8.615 27.003 1.00 91.75 95 GLU A N 1
ATOM 759 C CA . GLU A 1 95 ? -16.752 -9.089 26.156 1.00 91.75 95 GLU A CA 1
ATOM 760 C C . GLU A 1 95 ? -16.213 -7.998 25.222 1.00 91.75 95 GLU A C 1
ATOM 762 O O . GLU A 1 95 ? -14.992 -7.849 25.109 1.00 91.75 95 GLU A O 1
ATOM 767 N N . VAL A 1 96 ? -17.087 -7.195 24.610 1.00 93.25 96 VAL A N 1
ATOM 768 C CA . VAL A 1 96 ? -16.677 -6.049 23.781 1.00 93.25 96 VAL A CA 1
ATOM 769 C C . VAL A 1 96 ? -15.903 -5.027 24.615 1.00 93.25 96 VAL A C 1
ATOM 771 O O . VAL A 1 96 ? -14.838 -4.581 24.192 1.00 93.25 96 VAL A O 1
ATOM 774 N N . ILE A 1 97 ? -16.369 -4.706 25.825 1.00 93.94 97 ILE A N 1
ATOM 775 C CA . ILE A 1 97 ? -15.674 -3.787 26.742 1.00 93.94 97 ILE A CA 1
ATOM 776 C C . ILE A 1 97 ? -14.314 -4.359 27.160 1.00 93.94 97 ILE A C 1
ATOM 778 O O . ILE A 1 97 ? -13.323 -3.630 27.249 1.00 93.94 97 ILE A O 1
ATOM 782 N N . ARG A 1 98 ? -14.234 -5.669 27.420 1.00 94.69 98 ARG A N 1
ATOM 783 C CA . ARG A 1 98 ? -12.964 -6.339 27.723 1.00 94.69 98 ARG A CA 1
ATOM 784 C C . ARG A 1 98 ? -12.001 -6.255 26.539 1.00 94.69 98 ARG A C 1
ATOM 786 O O . ARG A 1 98 ? -10.819 -5.986 26.746 1.00 94.69 98 ARG A O 1
ATOM 793 N N . PHE A 1 99 ? -12.490 -6.482 25.322 1.00 94.31 99 PHE A N 1
ATOM 794 C CA . PHE A 1 99 ? -11.691 -6.387 24.104 1.00 94.31 99 PHE A CA 1
ATOM 795 C C . PHE A 1 99 ? -11.185 -4.961 23.860 1.00 94.31 99 PHE A C 1
ATOM 797 O O . PHE A 1 99 ? -10.001 -4.786 23.584 1.00 94.31 99 PHE A O 1
ATOM 804 N N . ASP A 1 100 ? -12.046 -3.953 24.020 1.00 93.12 100 ASP A N 1
ATOM 805 C CA . ASP A 1 100 ? -11.679 -2.540 23.893 1.00 93.12 100 ASP A CA 1
ATOM 806 C C . ASP A 1 100 ? -10.521 -2.188 24.833 1.00 93.12 100 ASP A C 1
ATOM 808 O O . ASP A 1 100 ? -9.466 -1.750 24.376 1.00 93.12 100 ASP A O 1
ATOM 812 N N . LYS A 1 101 ? -10.644 -2.536 26.121 1.00 95.00 101 LYS A N 1
ATOM 813 C CA . LYS A 1 101 ? -9.570 -2.342 27.108 1.00 95.00 101 LYS A CA 1
ATOM 814 C C . LYS A 1 101 ? -8.260 -2.999 26.677 1.00 95.00 101 LYS A C 1
ATOM 816 O O . LYS A 1 101 ? -7.215 -2.360 26.749 1.00 95.00 101 LYS A O 1
ATOM 821 N N . LEU A 1 102 ? -8.305 -4.249 26.211 1.00 94.25 102 LEU A N 1
ATOM 822 C CA . LEU A 1 102 ? -7.108 -4.966 25.759 1.00 94.25 102 LEU A CA 1
ATOM 823 C C . LEU A 1 102 ? -6.430 -4.265 24.578 1.00 94.25 102 LEU A C 1
ATOM 825 O O . LEU A 1 102 ? -5.210 -4.102 24.586 1.00 94.25 102 LEU A O 1
ATOM 829 N N . ILE A 1 103 ? -7.204 -3.828 23.583 1.00 91.50 103 ILE A N 1
ATOM 830 C CA . ILE A 1 103 ? -6.672 -3.111 22.420 1.00 91.50 103 ILE A CA 1
ATOM 831 C C . ILE A 1 103 ? -6.104 -1.754 22.831 1.00 91.50 103 ILE A C 1
ATOM 833 O O . ILE A 1 103 ? -4.993 -1.417 22.421 1.00 91.50 103 ILE A O 1
ATOM 837 N N . THR A 1 104 ? -6.818 -0.983 23.655 1.00 90.00 104 THR A N 1
ATOM 838 C CA . THR A 1 104 ? -6.339 0.319 24.131 1.00 90.00 104 THR A CA 1
ATOM 839 C C . THR A 1 104 ? -5.032 0.180 24.905 1.00 90.00 104 THR A C 1
ATOM 841 O O . THR A 1 104 ? -4.092 0.929 24.638 1.00 90.00 104 THR A O 1
ATOM 844 N N . THR A 1 105 ? -4.933 -0.794 25.815 1.00 93.12 105 THR A N 1
ATOM 845 C CA . THR A 1 105 ? -3.698 -1.058 26.565 1.00 93.12 105 THR A CA 1
ATOM 846 C C . THR A 1 105 ? -2.562 -1.473 25.632 1.00 93.12 105 THR A C 1
ATOM 848 O O . THR A 1 105 ? -1.493 -0.872 25.679 1.00 93.12 105 THR A O 1
ATOM 851 N N . ALA A 1 106 ? -2.797 -2.416 24.714 1.00 90.12 106 ALA A N 1
ATOM 852 C CA . ALA A 1 106 ? -1.769 -2.866 23.776 1.00 90.12 106 ALA A CA 1
ATOM 853 C C . ALA A 1 106 ? -1.250 -1.735 22.865 1.00 90.12 106 ALA A C 1
ATOM 855 O O . ALA A 1 106 ? -0.059 -1.675 22.553 1.00 90.12 106 ALA A O 1
ATOM 856 N N . LEU A 1 107 ? -2.128 -0.820 22.440 1.00 86.69 107 LEU A N 1
ATOM 857 C CA . LEU A 1 107 ? -1.739 0.354 21.657 1.00 86.69 107 LEU A CA 1
ATOM 858 C C . LEU A 1 107 ? -0.932 1.357 22.488 1.00 86.69 107 LEU A C 1
ATOM 860 O O . LEU A 1 107 ? 0.050 1.903 21.985 1.00 86.69 107 LEU A O 1
ATOM 864 N N . ALA A 1 108 ? -1.314 1.586 23.747 1.00 87.94 108 ALA A N 1
ATOM 865 C CA . ALA A 1 108 ? -0.571 2.457 24.653 1.00 87.94 108 ALA A CA 1
ATOM 866 C C . ALA A 1 108 ? 0.855 1.932 24.895 1.00 87.94 108 ALA A C 1
ATOM 868 O O . ALA A 1 108 ? 1.818 2.687 24.752 1.00 87.94 108 ALA A O 1
ATOM 869 N N . ASP A 1 109 ? 0.995 0.631 25.156 1.00 86.62 109 ASP A N 1
ATOM 870 C CA . ASP A 1 109 ? 2.291 -0.015 25.382 1.00 86.62 109 ASP A CA 1
ATOM 871 C C . ASP A 1 109 ? 3.184 0.055 24.138 1.00 86.62 109 ASP A C 1
ATOM 873 O O . ASP A 1 109 ? 4.373 0.373 24.223 1.00 86.62 109 ASP A O 1
ATOM 877 N N . ARG A 1 110 ? 2.612 -0.176 22.950 1.00 82.75 110 ARG A N 1
ATOM 878 C CA . ARG A 1 110 ? 3.350 -0.052 21.689 1.00 82.75 110 ARG A CA 1
ATOM 879 C C . ARG A 1 110 ? 3.875 1.368 21.474 1.00 82.75 110 ARG A C 1
ATOM 881 O O . ARG A 1 110 ? 5.035 1.532 21.097 1.00 82.75 110 ARG A O 1
ATOM 888 N N . ASN A 1 111 ? 3.045 2.377 21.722 1.00 77.62 111 ASN A N 1
ATOM 889 C CA . ASN A 1 111 ? 3.443 3.774 21.565 1.00 77.62 111 ASN A CA 1
ATOM 890 C C . ASN A 1 111 ? 4.580 4.148 22.531 1.00 77.62 111 ASN A C 1
ATOM 892 O O . ASN A 1 111 ? 5.496 4.872 22.139 1.00 77.62 111 ASN A O 1
ATOM 896 N N . ALA A 1 112 ? 4.565 3.614 23.758 1.00 73.69 112 ALA A N 1
ATOM 897 C CA . ALA A 1 112 ? 5.643 3.799 24.733 1.00 73.69 112 ALA A CA 1
ATOM 898 C C . ALA A 1 112 ? 6.968 3.157 24.273 1.00 73.69 112 ALA A C 1
ATOM 900 O O . ALA A 1 112 ? 8.039 3.738 24.438 1.00 73.69 112 ALA A O 1
ATOM 901 N N . ILE A 1 113 ? 6.908 1.982 23.638 1.00 74.12 113 ILE A N 1
ATOM 902 C CA . ILE A 1 113 ? 8.093 1.304 23.085 1.00 74.12 113 ILE A CA 1
ATOM 903 C C . ILE A 1 113 ? 8.670 2.067 21.883 1.00 74.12 113 ILE A C 1
ATOM 905 O O . ILE A 1 113 ? 9.890 2.149 21.741 1.00 74.12 113 ILE A O 1
ATOM 909 N N . GLU A 1 114 ? 7.824 2.612 21.006 1.00 69.00 114 GLU A N 1
ATOM 910 C CA . GLU A 1 114 ? 8.275 3.399 19.848 1.00 69.00 114 GLU A CA 1
ATOM 911 C C . GLU A 1 114 ? 8.903 4.740 20.271 1.00 69.00 114 GLU A C 1
ATOM 913 O O . GLU A 1 114 ? 9.897 5.151 19.677 1.00 69.00 114 GLU A O 1
ATOM 918 N N . THR A 1 115 ? 8.407 5.378 21.338 1.00 64.75 115 THR A N 1
ATOM 919 C CA . THR A 1 115 ? 8.999 6.619 21.879 1.00 64.75 115 THR A CA 1
ATOM 920 C C . THR A 1 115 ? 10.298 6.398 22.652 1.00 64.75 115 THR A C 1
ATOM 922 O O . THR A 1 115 ? 11.157 7.268 22.617 1.00 64.75 115 THR A O 1
ATOM 925 N N . ALA A 1 116 ? 10.493 5.245 23.298 1.00 60.22 116 ALA A N 1
ATOM 926 C CA . ALA A 1 116 ? 11.732 4.925 24.019 1.00 60.22 116 ALA A CA 1
ATOM 927 C C . ALA A 1 116 ? 12.915 4.521 23.110 1.00 60.22 116 ALA A C 1
ATOM 929 O O . ALA A 1 116 ? 14.032 4.349 23.596 1.00 60.22 116 ALA A O 1
ATOM 930 N N . LYS A 1 117 ? 12.674 4.309 21.808 1.00 53.25 117 LYS A N 1
ATOM 931 C CA . LYS A 1 117 ? 13.704 3.976 20.804 1.00 53.25 117 LYS A CA 1
ATOM 932 C C . LYS A 1 117 ? 14.257 5.196 20.054 1.00 53.25 117 LYS A C 1
ATOM 934 O O . LYS A 1 117 ? 15.155 5.016 19.231 1.00 53.25 117 LYS A O 1
ATOM 939 N N . LEU A 1 118 ? 13.707 6.383 20.306 1.00 47.94 118 LEU A N 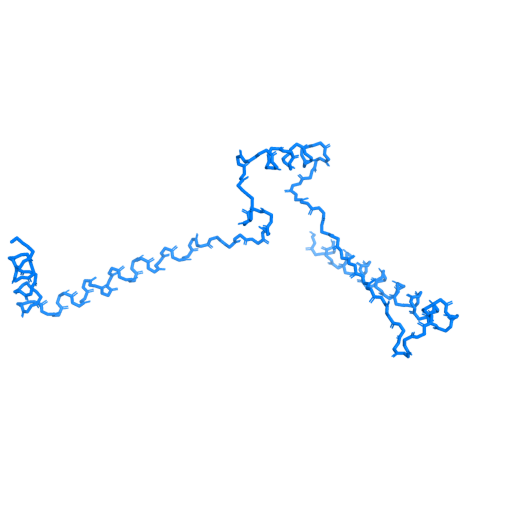1
ATOM 940 C CA . LEU A 1 118 ? 14.201 7.677 19.825 1.00 47.94 118 LEU A CA 1
ATOM 941 C C . LEU A 1 118 ? 15.127 8.302 20.873 1.00 47.94 118 LEU A C 1
ATOM 943 O O . LEU A 1 118 ? 16.109 8.946 20.446 1.00 47.94 118 LEU A O 1
#

Sequence (118 aa):
MWDDVSAFIARVVSRFPGLSISISLFTCLLLSAGLHNVHFEQDIRKSFSPNDSVSGYESQKYLEFYNLTVFPRRAFVVFLAKDGGDILRLDHLDEVIRFDKLITTALADRNAIETAKL

Secondary structure (DSSP, 8-state):
-HHHHHHHHHHHHHHSHHHHHHHHHHHHHHHHHGGGG------HHHHHS-TTSHHHHHHHHHHHHTT-SSPPPPP------TTSS-TTSHHHHHHHHHHHHHHHHHHHHHHHHHHTT-

Radius of gyration: 29.45 Å; chains: 1; bounding box: 57×40×76 Å

pLDDT: mean 88.8, std 8.14, range [47.94, 97.0]

InterPro domains:
  IPR051697 Patched domain-containing protein [PTHR10796] (10-107)